Protein AF-A0A0F3RAW7-F1 (afdb_monomer)

Structure (mmCIF, N/CA/C/O backbone):
data_AF-A0A0F3RAW7-F1
#
_entry.id   AF-A0A0F3RAW7-F1
#
loop_
_atom_site.group_PDB
_atom_site.id
_atom_site.type_symbol
_atom_site.label_atom_id
_atom_site.label_alt_id
_atom_site.label_comp_id
_atom_site.label_asym_id
_atom_site.label_entity_id
_atom_site.label_seq_id
_atom_site.pdbx_PDB_ins_code
_atom_site.Cartn_x
_atom_site.Cartn_y
_atom_site.Cartn_z
_atom_site.occupancy
_atom_site.B_iso_or_equiv
_atom_site.auth_seq_id
_atom_site.auth_comp_id
_atom_site.auth_asym_id
_atom_site.auth_atom_id
_atom_site.pdbx_PDB_model_num
ATOM 1 N N . MET A 1 1 ? 14.524 5.520 11.673 1.00 58.25 1 MET A N 1
ATOM 2 C CA . MET A 1 1 ? 13.118 5.178 11.367 1.00 58.25 1 MET A CA 1
ATOM 3 C C . MET A 1 1 ? 12.977 3.674 11.545 1.00 58.25 1 MET A C 1
ATOM 5 O O . MET A 1 1 ? 13.842 2.967 11.049 1.00 58.25 1 MET A O 1
ATOM 9 N N . SER A 1 2 ? 12.006 3.192 12.323 1.00 85.00 2 SER A N 1
ATOM 10 C CA . SER A 1 2 ? 11.816 1.749 12.544 1.00 85.00 2 SER A CA 1
ATOM 11 C C . SER A 1 2 ? 10.731 1.242 11.601 1.00 85.00 2 SER A C 1
ATOM 13 O O . SER A 1 2 ? 9.631 1.791 11.597 1.00 85.00 2 SER A O 1
ATOM 15 N N . VAL A 1 3 ? 11.056 0.242 10.783 1.00 88.69 3 VAL A N 1
ATOM 16 C CA . VAL A 1 3 ? 10.094 -0.442 9.912 1.00 88.69 3 VAL A CA 1
ATOM 17 C C . VAL A 1 3 ? 9.619 -1.688 10.644 1.00 88.69 3 VAL A C 1
ATOM 19 O O . VAL A 1 3 ? 10.434 -2.483 11.109 1.00 88.69 3 VAL A O 1
ATOM 22 N N . GLN A 1 4 ? 8.303 -1.849 10.762 1.00 94.31 4 GLN A N 1
ATOM 23 C CA . GLN A 1 4 ? 7.693 -3.015 11.394 1.00 94.31 4 GLN A CA 1
ATOM 24 C C . GLN A 1 4 ? 6.925 -3.822 10.351 1.00 94.31 4 GLN A C 1
ATOM 26 O O . GLN A 1 4 ? 6.035 -3.293 9.690 1.00 94.31 4 GLN A O 1
ATOM 31 N N . ASN A 1 5 ? 7.234 -5.113 10.251 1.00 96.25 5 ASN A N 1
ATOM 32 C CA . ASN A 1 5 ? 6.414 -6.051 9.494 1.00 96.25 5 ASN A CA 1
ATOM 33 C C . ASN A 1 5 ? 5.206 -6.439 10.351 1.00 96.25 5 ASN A C 1
ATOM 35 O O . ASN A 1 5 ? 5.362 -6.927 11.472 1.00 96.25 5 ASN A O 1
ATOM 39 N N . ILE A 1 6 ? 4.004 -6.217 9.830 1.00 96.81 6 ILE A N 1
ATOM 40 C CA . ILE A 1 6 ? 2.739 -6.524 10.504 1.00 96.81 6 ILE A CA 1
ATOM 41 C C . ILE A 1 6 ? 1.829 -7.315 9.563 1.00 96.81 6 ILE A C 1
ATOM 43 O O . ILE A 1 6 ? 1.953 -7.219 8.344 1.00 96.81 6 ILE A O 1
ATOM 47 N N . CYS A 1 7 ? 0.916 -8.110 10.121 1.00 97.69 7 CYS A N 1
ATOM 48 C CA . CYS A 1 7 ? -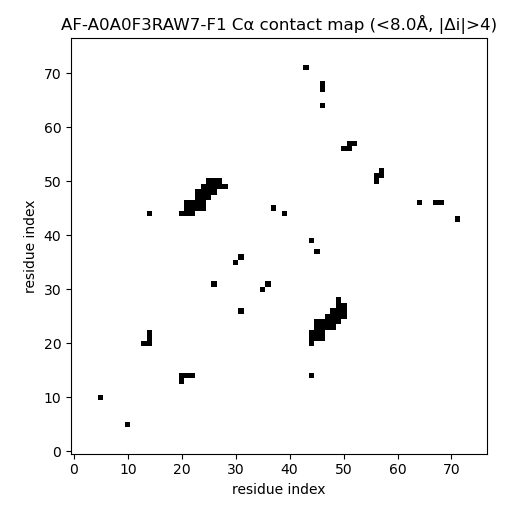0.095 -8.801 9.324 1.00 97.69 7 CYS A CA 1
ATOM 49 C C . CYS A 1 7 ? -1.156 -7.825 8.787 1.00 97.69 7 CYS A C 1
ATOM 51 O O . CYS A 1 7 ? -1.349 -6.730 9.323 1.00 97.69 7 CYS A O 1
ATOM 53 N N . SER A 1 8 ? -1.879 -8.253 7.749 1.00 95.81 8 SER A N 1
ATOM 54 C CA . SER A 1 8 ? -2.910 -7.447 7.084 1.00 95.81 8 SER A CA 1
ATOM 55 C C . SER A 1 8 ? -4.044 -7.026 8.018 1.00 95.81 8 SER A C 1
ATOM 57 O O . SER A 1 8 ? -4.496 -5.890 7.929 1.00 95.81 8 SER A O 1
ATOM 59 N N . THR A 1 9 ? -4.466 -7.891 8.946 1.00 97.12 9 THR A N 1
ATOM 60 C CA . THR A 1 9 ? -5.516 -7.565 9.925 1.00 97.12 9 THR A CA 1
ATOM 61 C C . THR A 1 9 ? -5.089 -6.422 10.840 1.00 97.12 9 THR A C 1
ATOM 63 O O . THR A 1 9 ? -5.794 -5.428 10.946 1.00 97.12 9 THR A O 1
ATOM 66 N N . LYS A 1 10 ? -3.874 -6.485 11.396 1.00 97.25 10 LYS A N 1
ATOM 67 C CA . LYS A 1 10 ? -3.324 -5.405 12.225 1.00 97.25 10 LYS A CA 1
ATOM 68 C C . LYS A 1 10 ? -3.136 -4.103 11.438 1.00 97.25 10 LYS A C 1
ATOM 70 O O . LYS A 1 10 ? -3.364 -3.026 11.980 1.00 97.25 10 LYS A O 1
ATOM 75 N N . ALA A 1 11 ? -2.704 -4.186 10.178 1.00 96.19 11 ALA A N 1
ATOM 76 C CA . ALA A 1 11 ? -2.577 -3.011 9.316 1.00 96.19 11 ALA A CA 1
ATOM 77 C C . ALA A 1 11 ? -3.942 -2.357 9.045 1.00 96.19 11 ALA A C 1
ATOM 79 O O . ALA A 1 11 ? -4.055 -1.135 9.106 1.00 96.19 11 ALA A O 1
ATOM 80 N N . TYR A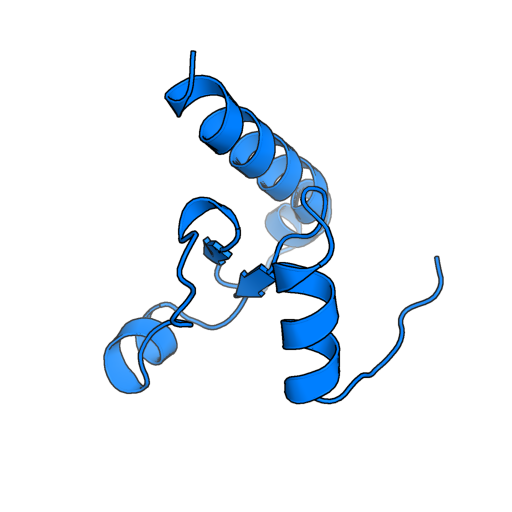 1 12 ? -4.971 -3.172 8.794 1.00 95.81 12 TYR A N 1
ATOM 81 C CA . TYR A 1 12 ? -6.344 -2.713 8.609 1.00 95.81 12 TYR A CA 1
ATOM 82 C C . TYR A 1 12 ? -6.882 -2.027 9.868 1.00 95.81 12 TYR A C 1
ATOM 84 O O . TYR A 1 12 ? -7.375 -0.906 9.767 1.00 95.81 12 TYR A O 1
ATOM 92 N N . ASP A 1 13 ? -6.700 -2.633 11.045 1.00 95.69 13 ASP A N 1
ATOM 93 C CA . ASP A 1 13 ? -7.131 -2.059 12.326 1.00 95.69 13 ASP A CA 1
ATOM 94 C C . ASP A 1 13 ? -6.523 -0.666 12.555 1.00 95.69 13 ASP A C 1
ATOM 96 O O . ASP A 1 13 ? -7.239 0.281 12.874 1.00 95.69 13 ASP A O 1
ATOM 100 N N . ILE A 1 14 ? -5.214 -0.514 12.310 1.00 95.19 14 ILE A N 1
ATOM 101 C CA . ILE A 1 14 ? -4.520 0.782 12.400 1.00 95.19 14 ILE A CA 1
ATOM 102 C C . ILE A 1 14 ? -5.122 1.798 11.423 1.00 95.19 14 ILE A C 1
ATOM 104 O O . ILE A 1 14 ? -5.297 2.965 11.773 1.00 95.19 14 ILE A O 1
ATOM 108 N N . LEU A 1 15 ? -5.421 1.370 10.197 1.00 94.56 15 LEU A N 1
ATOM 109 C CA . LEU A 1 15 ? -5.917 2.241 9.136 1.00 94.56 15 LEU A CA 1
ATOM 110 C C . LEU A 1 15 ? -7.328 2.774 9.422 1.00 94.56 15 LEU A C 1
ATOM 112 O O . LEU A 1 15 ? -7.620 3.938 9.131 1.00 94.56 15 LEU A O 1
ATOM 116 N N . ILE A 1 16 ? -8.198 1.946 10.007 1.00 93.88 16 ILE A N 1
ATOM 117 C CA . ILE A 1 16 ? -9.560 2.358 10.371 1.00 93.88 16 ILE A CA 1
ATOM 118 C C . ILE A 1 16 ? -9.604 3.142 11.687 1.00 93.88 16 ILE A C 1
ATOM 120 O O . ILE A 1 16 ? -10.463 4.006 11.832 1.00 93.88 16 ILE A O 1
ATOM 124 N N . SER A 1 17 ? -8.682 2.890 12.625 1.00 94.38 17 SER A N 1
ATOM 125 C CA . SER A 1 17 ? -8.679 3.544 13.941 1.00 94.38 17 SER A CA 1
ATOM 126 C C . SER A 1 17 ? -7.905 4.866 13.984 1.00 94.38 17 SER A C 1
ATOM 128 O O . SER A 1 17 ? -7.960 5.568 14.992 1.00 94.38 17 SER A O 1
ATOM 130 N N . ASN A 1 18 ? -7.119 5.181 12.951 1.00 93.44 18 ASN A N 1
ATOM 131 C CA . ASN A 1 18 ? -6.281 6.377 12.892 1.00 93.44 18 ASN A CA 1
ATOM 132 C C . ASN A 1 18 ? -6.555 7.167 11.607 1.00 93.44 18 ASN A C 1
ATOM 134 O O . ASN A 1 18 ? -6.337 6.683 10.496 1.00 93.44 18 ASN A O 1
ATOM 138 N N . ASP A 1 19 ? -6.995 8.414 11.751 1.00 89.50 19 ASP A N 1
ATOM 139 C CA . ASP A 1 19 ? -7.283 9.290 10.611 1.00 89.50 19 ASP A CA 1
ATOM 140 C C . ASP A 1 19 ? -6.043 9.830 9.908 1.00 89.50 19 ASP A C 1
ATOM 142 O O . ASP A 1 19 ? -6.113 10.178 8.734 1.00 89.50 19 ASP A O 1
ATOM 146 N N . ASN A 1 20 ? -4.890 9.784 10.571 1.00 90.44 20 ASN A N 1
ATOM 147 C CA . ASN A 1 20 ? -3.605 10.153 9.985 1.00 90.44 20 ASN A CA 1
ATOM 148 C C . ASN A 1 20 ? -2.859 8.952 9.374 1.00 90.44 20 ASN A C 1
ATOM 150 O O . ASN A 1 20 ? -1.697 9.084 8.987 1.00 90.44 20 ASN A O 1
ATOM 154 N N . ALA A 1 21 ? -3.483 7.769 9.327 1.00 93.25 21 ALA A N 1
ATOM 155 C C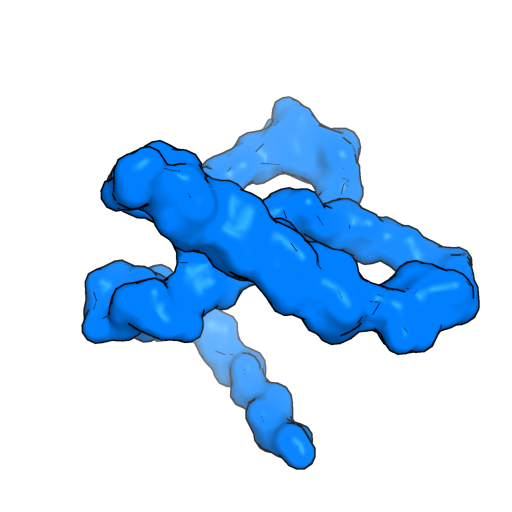A . ALA A 1 21 ? -2.914 6.588 8.688 1.00 93.25 21 ALA A CA 1
ATOM 156 C C . ALA A 1 21 ? -3.350 6.491 7.219 1.00 93.25 21 ALA A C 1
ATOM 158 O O . ALA A 1 21 ? -4.521 6.674 6.888 1.00 93.25 21 ALA A O 1
ATOM 159 N N . PHE A 1 22 ? -2.397 6.140 6.355 1.00 94.94 22 PHE A N 1
ATOM 160 C CA . PHE A 1 22 ? -2.606 5.947 4.921 1.00 94.94 22 PHE A CA 1
ATOM 161 C C . PHE A 1 22 ? -2.019 4.604 4.482 1.00 94.94 22 PHE A C 1
ATOM 163 O O . PHE A 1 22 ? -0.950 4.201 4.945 1.00 94.94 22 PHE A O 1
ATOM 170 N N . LEU A 1 23 ? -2.705 3.932 3.560 1.00 95.38 23 LEU A N 1
ATOM 171 C CA . LEU A 1 23 ? -2.216 2.750 2.862 1.00 95.38 23 LEU A CA 1
ATOM 172 C C . LEU A 1 23 ? -1.601 3.181 1.533 1.00 95.38 23 LEU A C 1
ATOM 174 O O . LEU A 1 23 ? -2.302 3.702 0.671 1.00 95.38 23 LEU A O 1
ATOM 178 N N . VAL A 1 24 ? -0.308 2.930 1.345 1.00 95.25 24 VAL A N 1
ATOM 179 C CA . VAL A 1 24 ? 0.354 3.124 0.051 1.00 95.25 24 VAL A CA 1
ATOM 180 C C . VAL A 1 24 ? 0.438 1.775 -0.656 1.00 95.25 24 VAL A C 1
ATOM 182 O O . VAL A 1 24 ? 1.203 0.905 -0.243 1.00 95.25 24 VAL A O 1
ATOM 185 N N . ASP A 1 25 ? -0.355 1.590 -1.707 1.00 95.50 25 ASP A N 1
ATOM 186 C CA . ASP A 1 25 ? -0.271 0.408 -2.563 1.00 95.50 25 ASP A CA 1
ATOM 187 C C . ASP A 1 25 ? 0.789 0.667 -3.639 1.00 95.50 25 ASP A C 1
ATOM 189 O O . ASP A 1 25 ? 0.606 1.519 -4.513 1.00 95.50 25 ASP A O 1
ATOM 193 N N . VAL A 1 26 ? 1.920 -0.034 -3.523 1.00 95.12 26 VAL A N 1
ATOM 194 C CA . VAL A 1 26 ? 3.084 0.119 -4.411 1.00 95.12 26 VAL A CA 1
ATOM 195 C C . VAL A 1 26 ? 3.177 -0.946 -5.501 1.00 95.12 26 VAL A C 1
ATOM 197 O O . VAL A 1 26 ? 4.164 -0.976 -6.240 1.00 95.12 26 VAL A O 1
ATOM 200 N N . ARG A 1 27 ? 2.165 -1.819 -5.608 1.00 96.00 27 ARG A N 1
ATOM 201 C CA . ARG A 1 27 ? 2.087 -2.833 -6.666 1.00 96.00 27 ARG A CA 1
ATOM 202 C C . ARG A 1 27 ? 2.020 -2.184 -8.047 1.00 96.00 27 ARG A C 1
ATOM 204 O O . ARG A 1 27 ? 1.732 -0.996 -8.193 1.00 96.00 27 ARG A O 1
ATOM 211 N N . THR A 1 28 ? 2.283 -2.987 -9.063 1.00 95.19 28 THR A N 1
ATOM 212 C CA . THR A 1 28 ? 2.166 -2.576 -10.461 1.00 95.19 28 THR A CA 1
ATOM 213 C C . THR A 1 28 ? 0.716 -2.284 -10.843 1.00 95.19 28 THR A C 1
ATOM 215 O O . THR A 1 28 ? -0.241 -2.771 -10.230 1.00 95.19 28 THR A O 1
ATOM 218 N N . ARG A 1 29 ? 0.537 -1.502 -11.911 1.00 94.31 29 ARG A N 1
ATOM 219 C CA . ARG A 1 29 ? -0.796 -1.227 -12.460 1.00 94.31 29 ARG A CA 1
ATOM 220 C C . ARG A 1 29 ? -1.474 -2.510 -12.940 1.00 94.31 29 ARG A C 1
ATOM 222 O O . ARG A 1 29 ? -2.687 -2.651 -12.790 1.00 94.31 29 ARG A O 1
ATOM 229 N N . GLU A 1 30 ? -0.696 -3.427 -13.496 1.00 95.94 30 GLU A N 1
ATOM 230 C CA . GLU A 1 30 ? -1.138 -4.735 -13.964 1.00 95.94 30 GLU A CA 1
ATOM 231 C C . GLU A 1 30 ? -1.720 -5.552 -12.804 1.00 95.94 30 GLU A C 1
ATOM 233 O O . GLU A 1 30 ? -2.828 -6.073 -12.916 1.00 95.94 30 GLU A O 1
ATOM 238 N N . GLU A 1 31 ? -1.046 -5.584 -11.651 1.00 97.62 31 GLU A N 1
ATOM 239 C CA . GLU A 1 31 ? -1.557 -6.254 -10.449 1.00 97.62 31 GLU A CA 1
ATOM 240 C C . GLU A 1 31 ? -2.850 -5.615 -9.929 1.00 97.62 31 GLU A C 1
ATOM 242 O O . GLU A 1 31 ? -3.769 -6.335 -9.534 1.00 97.62 31 GLU A O 1
ATOM 247 N N . TRP A 1 32 ? -2.973 -4.284 -9.954 1.00 96.75 32 TRP A N 1
ATOM 248 C CA . TRP A 1 32 ? -4.229 -3.617 -9.584 1.00 96.75 32 TRP A CA 1
ATOM 249 C C . TRP A 1 32 ? -5.386 -4.006 -10.504 1.00 96.75 32 TRP A C 1
ATOM 251 O O . TRP A 1 32 ? -6.513 -4.156 -10.036 1.00 96.75 32 TRP A O 1
ATOM 261 N N . GLN A 1 33 ? -5.119 -4.174 -11.799 1.00 96.44 33 GLN A N 1
ATOM 262 C CA . GLN A 1 33 ? -6.129 -4.559 -12.785 1.00 96.44 33 GLN A CA 1
ATOM 263 C C . GLN A 1 33 ? -6.501 -6.042 -12.697 1.00 96.44 33 GLN A C 1
ATOM 265 O O . GLN A 1 33 ? -7.667 -6.382 -12.879 1.00 96.44 33 GLN A O 1
ATOM 270 N N . GLN A 1 34 ? -5.528 -6.916 -12.431 1.00 97.69 34 GLN A N 1
ATOM 271 C CA . GLN A 1 34 ? -5.722 -8.369 -12.444 1.00 97.69 34 GLN A CA 1
ATOM 272 C C . GLN A 1 34 ? -6.194 -8.929 -11.099 1.00 97.69 34 GLN A C 1
ATOM 274 O O . GLN A 1 34 ? -7.041 -9.818 -11.072 1.00 97.69 34 GLN A O 1
ATOM 279 N N . VAL A 1 35 ? -5.654 -8.425 -9.987 1.00 97.06 35 VAL A N 1
ATOM 280 C CA . VAL A 1 35 ? -5.980 -8.894 -8.628 1.00 97.06 35 VAL A CA 1
ATOM 281 C C . VAL A 1 35 ? -7.060 -8.021 -7.991 1.00 97.06 35 VAL A C 1
ATOM 283 O O . VAL A 1 35 ? -7.881 -8.506 -7.216 1.00 97.06 35 VAL A O 1
ATOM 286 N N . GLY A 1 36 ? -7.063 -6.730 -8.320 1.00 95.81 36 GLY A N 1
ATOM 287 C CA . GLY A 1 36 ? -7.927 -5.727 -7.712 1.00 95.81 36 GLY A CA 1
ATOM 288 C C . GLY A 1 36 ? -7.177 -4.795 -6.763 1.00 95.81 36 GLY A C 1
ATOM 289 O O . GLY A 1 36 ? -5.977 -4.939 -6.502 1.00 95.81 36 GLY A O 1
ATOM 290 N N . ILE A 1 37 ? -7.913 -3.816 -6.243 1.00 95.62 37 ILE A N 1
ATOM 291 C CA . ILE A 1 37 ? -7.417 -2.780 -5.332 1.00 95.62 37 ILE A CA 1
ATOM 292 C C . ILE A 1 37 ? -7.981 -2.969 -3.916 1.00 95.62 37 ILE A C 1
ATOM 294 O O . ILE A 1 37 ? -9.059 -3.552 -3.775 1.00 95.62 37 ILE A O 1
ATOM 298 N N . PRO A 1 38 ? -7.298 -2.468 -2.867 1.00 94.56 38 PRO A N 1
ATOM 299 C CA . PRO A 1 38 ? -7.807 -2.527 -1.502 1.00 94.56 38 PRO A CA 1
ATOM 300 C C . PRO A 1 38 ? -9.196 -1.894 -1.390 1.00 94.56 38 PRO A C 1
ATOM 302 O O . PRO A 1 38 ? -9.436 -0.791 -1.889 1.00 94.56 38 PRO A O 1
ATOM 305 N N . HIS A 1 39 ? -10.109 -2.590 -0.719 1.00 91.50 39 HIS A N 1
ATOM 306 C CA . HIS A 1 39 ? -11.435 -2.074 -0.412 1.00 91.50 39 HIS A CA 1
ATOM 307 C C . HIS A 1 39 ? -11.443 -1.506 1.007 1.00 91.50 39 HIS A C 1
ATOM 309 O O . HIS A 1 39 ? -11.210 -2.244 1.960 1.00 91.50 39 HIS A O 1
ATOM 315 N N . LEU A 1 40 ? -11.707 -0.205 1.129 1.00 88.31 40 LEU A N 1
ATOM 316 C CA . LEU A 1 40 ? -11.888 0.510 2.391 1.00 88.31 40 LEU A CA 1
ATOM 317 C C . LEU A 1 40 ? -13.130 1.392 2.282 1.00 88.31 40 LEU A C 1
ATOM 319 O O . LEU A 1 40 ? -13.385 1.949 1.209 1.00 88.31 40 LEU A O 1
ATOM 323 N N . ASP A 1 41 ? -13.824 1.598 3.402 1.00 86.06 41 ASP A N 1
ATOM 324 C CA . ASP A 1 41 ? -14.963 2.521 3.476 1.00 86.06 41 ASP A CA 1
ATOM 325 C C . ASP A 1 41 ? -14.546 3.946 3.079 1.00 86.06 41 ASP A C 1
ATOM 327 O O . ASP A 1 41 ? -15.214 4.611 2.288 1.00 86.06 41 ASP A O 1
A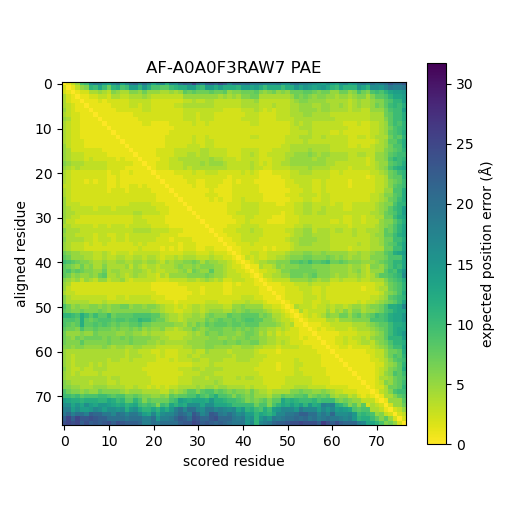TOM 331 N N . ASN A 1 42 ? -13.377 4.391 3.556 1.00 84.50 42 ASN A N 1
ATOM 332 C CA . ASN A 1 42 ? -12.762 5.647 3.140 1.00 84.50 42 ASN A CA 1
ATOM 333 C C . ASN A 1 42 ? -11.650 5.402 2.109 1.00 84.50 42 ASN A C 1
ATOM 335 O O . ASN A 1 42 ? -10.483 5.196 2.454 1.00 84.50 42 ASN A O 1
ATOM 339 N N . LYS A 1 43 ? -12.007 5.486 0.824 1.00 80.94 43 LYS A N 1
ATOM 340 C CA . LYS A 1 43 ? -11.059 5.316 -0.291 1.00 80.94 43 LYS A CA 1
ATOM 341 C C . LYS A 1 43 ? -9.938 6.362 -0.323 1.00 80.94 43 LYS A C 1
ATOM 343 O O . LYS A 1 43 ? -8.890 6.079 -0.894 1.00 80.94 43 LYS A O 1
ATOM 348 N N . ASN A 1 44 ? -10.110 7.522 0.317 1.00 83.19 44 ASN A N 1
ATOM 349 C CA . ASN A 1 44 ? -9.087 8.577 0.338 1.00 83.19 44 ASN A CA 1
ATOM 350 C C . ASN A 1 44 ? -7.873 8.207 1.201 1.00 83.19 44 ASN A C 1
ATOM 352 O O . ASN A 1 44 ? -6.828 8.841 1.088 1.00 83.19 44 ASN A O 1
ATOM 356 N N . LYS A 1 45 ? -7.984 7.156 2.026 1.00 91.00 45 LYS A N 1
ATOM 357 C CA . LYS A 1 45 ? -6.852 6.606 2.780 1.00 91.00 45 LYS A CA 1
ATOM 358 C C . LYS A 1 45 ? -5.949 5.696 1.935 1.00 91.00 45 LYS A C 1
ATOM 360 O O . LYS A 1 45 ? -4.917 5.266 2.443 1.00 91.00 45 LYS A O 1
ATOM 365 N N . VAL A 1 46 ? -6.297 5.397 0.674 1.00 94.44 46 VAL A N 1
ATOM 366 C CA . VAL A 1 46 ? -5.454 4.597 -0.233 1.00 94.44 46 VAL A CA 1
ATOM 367 C C . VAL A 1 46 ? -4.734 5.493 -1.234 1.00 94.44 46 VAL A C 1
ATOM 369 O O . VAL A 1 46 ? -5.352 6.222 -2.007 1.00 94.44 46 VAL A O 1
ATOM 372 N N . ILE A 1 47 ? -3.412 5.383 -1.261 1.00 94.62 47 ILE A N 1
ATOM 373 C CA . ILE A 1 47 ? -2.535 6.062 -2.206 1.00 94.62 47 ILE A CA 1
ATOM 374 C C . ILE A 1 47 ? -1.987 5.021 -3.175 1.00 94.62 47 ILE A C 1
ATOM 376 O O . ILE A 1 47 ? -1.195 4.159 -2.799 1.00 94.62 47 ILE A O 1
ATOM 380 N N . PHE A 1 48 ? -2.386 5.127 -4.438 1.00 9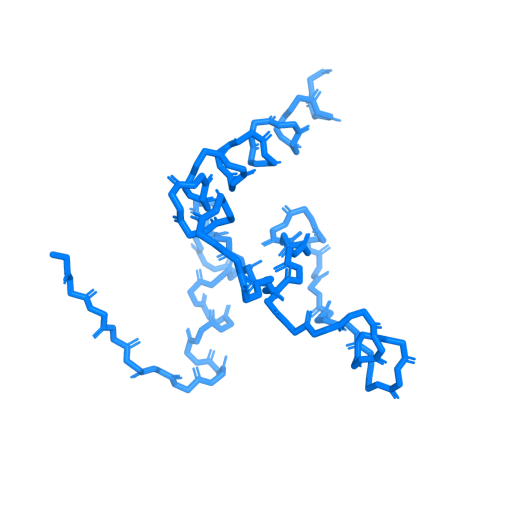4.06 48 PHE A N 1
ATOM 381 C CA . PHE A 1 48 ? -1.854 4.296 -5.514 1.00 94.06 48 PHE A CA 1
ATOM 382 C C . PHE A 1 48 ? -0.579 4.931 -6.075 1.00 94.06 48 PHE A C 1
ATOM 384 O O . PHE A 1 48 ? -0.618 6.020 -6.668 1.00 94.06 48 PHE A O 1
ATOM 391 N N . LEU A 1 49 ? 0.556 4.259 -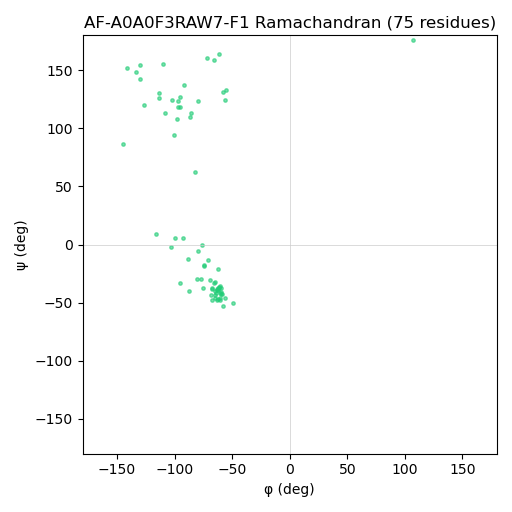5.871 1.00 94.06 49 LEU A N 1
ATOM 392 C CA . LEU A 1 49 ? 1.863 4.695 -6.356 1.00 94.06 49 LEU A CA 1
ATOM 393 C C . LEU A 1 49 ? 2.712 3.483 -6.749 1.00 94.06 49 LEU A C 1
ATOM 395 O O . LEU A 1 49 ? 3.504 2.996 -5.952 1.00 94.06 49 LEU A O 1
ATOM 399 N N . SER A 1 50 ? 2.559 3.023 -7.992 1.00 94.25 50 SER A N 1
ATOM 400 C CA . SER A 1 50 ? 3.313 1.881 -8.519 1.00 94.25 50 SER A CA 1
ATOM 401 C C . SER A 1 50 ? 4.810 2.131 -8.400 1.00 94.25 50 SER A C 1
ATOM 403 O O . SER A 1 50 ? 5.313 3.112 -8.956 1.00 94.25 50 SER A O 1
ATOM 405 N N . TRP A 1 51 ? 5.514 1.215 -7.734 1.00 91.62 51 TRP A N 1
ATOM 406 C CA . TRP A 1 51 ? 6.961 1.295 -7.567 1.00 91.62 51 TRP A CA 1
ATOM 407 C C . TRP A 1 51 ? 7.661 1.342 -8.928 1.00 91.62 51 TRP A C 1
ATOM 409 O O . TRP A 1 51 ? 7.358 0.535 -9.809 1.00 91.62 51 TRP A O 1
ATOM 419 N N . GLN A 1 52 ? 8.587 2.285 -9.103 1.00 88.88 52 GLN A N 1
ATOM 420 C CA . GLN A 1 52 ? 9.421 2.388 -10.299 1.00 88.88 52 GLN A CA 1
ATOM 421 C C . GLN A 1 52 ? 10.871 2.091 -9.917 1.00 88.88 52 GLN A C 1
ATOM 423 O O . GLN A 1 52 ? 11.399 2.678 -8.977 1.00 88.88 52 GLN A O 1
ATOM 428 N N . LEU A 1 53 ? 11.534 1.202 -10.660 1.00 84.62 53 LEU A N 1
ATOM 429 C CA . LEU A 1 53 ? 12.953 0.879 -10.464 1.00 84.62 53 LEU A CA 1
ATOM 430 C C . LEU A 1 53 ? 13.840 1.924 -11.152 1.00 84.62 53 LEU A C 1
ATOM 432 O O . LEU A 1 53 ? 14.549 1.629 -12.114 1.00 84.62 53 LEU A O 1
ATOM 436 N N . ASN A 1 54 ? 13.751 3.173 -10.701 1.00 90.06 54 ASN A N 1
ATOM 437 C CA . ASN A 1 54 ? 14.623 4.245 -11.157 1.00 90.06 54 ASN A CA 1
ATOM 438 C C . ASN A 1 54 ? 15.006 5.169 -9.993 1.00 90.06 54 ASN A C 1
ATOM 440 O O . ASN A 1 54 ? 14.267 5.325 -9.023 1.00 90.06 54 ASN A O 1
ATOM 444 N N . LYS A 1 55 ? 16.186 5.783 -10.113 1.00 86.00 55 LYS A N 1
ATOM 445 C CA . LYS A 1 55 ? 16.766 6.620 -9.059 1.00 86.00 55 LYS A CA 1
ATOM 446 C C . LYS A 1 55 ? 15.907 7.846 -8.731 1.00 86.00 55 LYS A C 1
ATOM 448 O O . LYS A 1 55 ? 15.781 8.213 -7.572 1.00 86.00 55 LYS A O 1
ATOM 453 N N . ASP A 1 56 ? 15.291 8.445 -9.747 1.00 88.25 56 ASP A N 1
ATOM 454 C CA . ASP A 1 56 ? 14.432 9.620 -9.584 1.00 88.25 56 ASP A CA 1
ATOM 455 C C . ASP A 1 56 ? 13.210 9.323 -8.699 1.00 88.25 56 ASP A C 1
ATOM 457 O O . ASP A 1 56 ? 12.839 10.117 -7.839 1.00 88.25 56 ASP A O 1
ATOM 461 N N . PHE A 1 57 ? 12.613 8.142 -8.849 1.00 89.69 57 PHE A N 1
ATOM 462 C CA . PHE A 1 57 ? 11.490 7.700 -8.035 1.00 89.69 57 PHE A CA 1
ATOM 463 C C . PHE A 1 57 ? 11.901 7.446 -6.584 1.00 89.69 57 PHE A C 1
ATOM 465 O O . PHE A 1 57 ? 11.184 7.860 -5.675 1.00 89.69 57 PHE A O 1
ATOM 472 N N . GLU A 1 58 ? 13.046 6.799 -6.357 1.00 87.19 58 GLU A N 1
ATOM 473 C CA . GLU A 1 58 ? 13.576 6.566 -5.007 1.00 87.19 58 GLU A CA 1
ATOM 474 C C . GLU A 1 58 ? 13.847 7.886 -4.276 1.00 87.19 58 GLU A C 1
ATOM 476 O O . GLU A 1 58 ? 13.386 8.071 -3.146 1.00 87.19 58 GLU A O 1
ATOM 481 N N . ASP A 1 59 ? 14.519 8.824 -4.951 1.00 91.88 59 ASP A N 1
ATOM 482 C CA . ASP A 1 59 ? 14.877 10.130 -4.394 1.00 91.88 59 ASP A CA 1
ATOM 483 C C . ASP A 1 59 ? 13.624 10.982 -4.086 1.00 91.88 59 ASP A C 1
ATOM 485 O O . ASP A 1 59 ? 13.597 11.723 -3.098 1.00 91.88 59 ASP A O 1
ATOM 489 N N . ASN A 1 60 ? 12.551 10.839 -4.876 1.00 92.69 60 ASN A N 1
ATOM 490 C CA . ASN A 1 60 ? 11.337 11.656 -4.758 1.00 92.69 60 ASN A CA 1
ATOM 491 C C . ASN A 1 60 ? 10.141 10.966 -4.078 1.00 92.69 60 ASN A C 1
ATOM 493 O O . ASN A 1 60 ? 9.112 11.618 -3.871 1.00 92.69 60 ASN A O 1
ATOM 497 N N . PHE A 1 61 ? 10.241 9.689 -3.687 1.00 90.25 61 PHE A N 1
ATOM 498 C CA . PHE A 1 61 ? 9.116 8.893 -3.169 1.00 90.25 61 PHE A CA 1
ATOM 499 C C . PHE A 1 61 ? 8.331 9.620 -2.068 1.00 90.25 61 PHE A C 1
ATOM 501 O O . PHE A 1 61 ? 7.109 9.763 -2.141 1.00 90.25 61 PHE A O 1
ATOM 508 N N . LEU 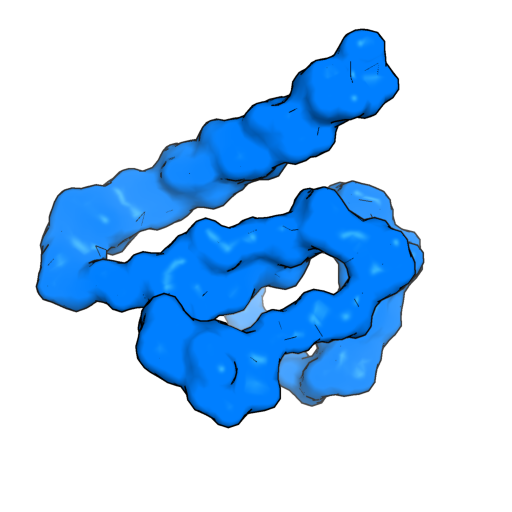A 1 62 ? 9.036 10.147 -1.062 1.00 91.19 62 LEU A N 1
ATOM 509 C CA . LEU A 1 62 ? 8.404 10.843 0.060 1.00 91.19 62 LEU A CA 1
ATOM 510 C C . LEU A 1 62 ? 7.718 12.150 -0.356 1.00 91.19 62 LEU A C 1
ATOM 512 O O . LEU A 1 62 ? 6.703 12.501 0.244 1.00 91.19 62 LEU A O 1
ATOM 516 N N . SER A 1 63 ? 8.247 12.867 -1.352 1.00 94.06 63 SER A N 1
ATOM 517 C CA . SER A 1 63 ? 7.602 14.080 -1.871 1.00 94.06 63 SER A CA 1
ATOM 518 C C . SER A 1 63 ? 6.297 13.726 -2.576 1.00 94.06 63 SER A C 1
ATOM 520 O O . SER A 1 63 ? 5.253 14.281 -2.245 1.00 94.06 63 SER A O 1
ATOM 522 N N . ILE A 1 64 ? 6.328 12.715 -3.450 1.00 92.56 64 ILE A N 1
ATOM 523 C CA . ILE A 1 64 ? 5.154 12.265 -4.210 1.00 92.56 64 ILE A CA 1
ATOM 524 C C . ILE A 1 64 ? 4.027 11.816 -3.268 1.00 92.56 64 ILE A C 1
ATOM 526 O O . ILE A 1 64 ? 2.856 12.124 -3.502 1.00 92.56 64 ILE A O 1
ATOM 530 N N . ILE A 1 65 ? 4.362 11.104 -2.187 1.00 92.50 65 ILE A N 1
ATOM 531 C CA . ILE A 1 65 ? 3.380 10.695 -1.174 1.00 92.50 65 ILE A CA 1
ATOM 532 C C . ILE A 1 65 ? 2.783 11.907 -0.452 1.00 92.50 65 ILE A C 1
ATOM 534 O O . ILE A 1 65 ? 1.562 11.979 -0.312 1.00 92.50 65 ILE A O 1
ATOM 538 N N . LYS A 1 66 ? 3.607 12.872 -0.026 1.00 92.12 66 LYS A N 1
ATOM 539 C CA . LYS A 1 66 ? 3.127 14.090 0.650 1.00 92.12 66 LYS A CA 1
ATOM 540 C C . LYS A 1 66 ? 2.183 14.902 -0.234 1.00 92.12 66 LYS A C 1
ATOM 542 O O . LYS A 1 66 ? 1.139 15.331 0.250 1.00 92.12 66 LYS A O 1
ATOM 547 N N . ASP A 1 67 ? 2.500 15.040 -1.518 1.00 92.44 67 ASP A N 1
ATOM 548 C CA . ASP A 1 67 ? 1.660 15.772 -2.469 1.00 92.44 67 ASP A CA 1
ATOM 549 C C . ASP A 1 67 ? 0.300 15.084 -2.663 1.00 92.44 67 ASP A C 1
ATOM 551 O O . ASP A 1 67 ? -0.742 15.742 -2.680 1.00 92.44 67 ASP A O 1
ATOM 555 N N . LYS A 1 68 ? 0.279 13.744 -2.727 1.00 89.69 68 LYS A N 1
ATOM 556 C CA . LYS A 1 68 ? -0.964 12.957 -2.826 1.00 89.69 68 LYS A CA 1
ATOM 557 C C . LYS A 1 68 ? -1.818 13.033 -1.555 1.00 89.69 68 LYS A C 1
ATOM 559 O O . LYS A 1 68 ? -3.044 13.109 -1.658 1.00 89.69 68 LYS A O 1
ATOM 564 N N . ILE A 1 69 ? -1.195 13.054 -0.373 1.00 89.50 69 ILE A N 1
ATOM 565 C CA . ILE A 1 69 ? -1.896 13.287 0.904 1.00 89.50 69 ILE A CA 1
ATOM 566 C C . ILE A 1 69 ? -2.474 14.710 0.945 1.00 89.50 69 ILE A C 1
ATOM 568 O O . ILE A 1 69 ? -3.622 14.908 1.328 1.00 89.50 69 ILE A O 1
ATOM 572 N N . GLY A 1 70 ? -1.712 15.714 0.502 1.00 85.94 70 GLY A N 1
ATOM 573 C CA . GLY A 1 70 ? -2.202 17.089 0.402 1.00 85.94 70 GLY A CA 1
ATOM 574 C C . GLY A 1 70 ? -3.431 17.185 -0.503 1.00 85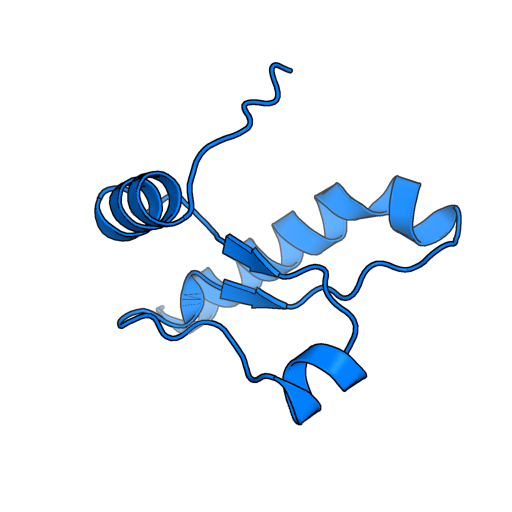.94 70 GLY A C 1
ATOM 575 O O . GLY A 1 70 ? -4.477 17.668 -0.076 1.00 85.94 70 GLY A O 1
ATOM 576 N N . ALA A 1 71 ? -3.338 16.657 -1.725 1.00 78.62 71 ALA A N 1
ATOM 577 C CA . ALA A 1 71 ? -4.420 16.691 -2.709 1.00 78.62 71 ALA A CA 1
ATOM 578 C C . ALA A 1 71 ? -5.705 15.983 -2.240 1.00 78.62 71 ALA A C 1
ATOM 580 O O . ALA A 1 71 ? -6.802 16.447 -2.546 1.00 78.62 71 ALA A O 1
ATOM 581 N N . THR A 1 72 ? -5.589 14.888 -1.480 1.00 69.69 72 THR A N 1
ATOM 582 C CA . THR A 1 72 ? -6.756 14.179 -0.921 1.00 69.69 72 THR A CA 1
ATOM 583 C C . THR A 1 72 ? -7.472 14.985 0.162 1.00 69.69 72 THR A C 1
ATOM 585 O O . THR A 1 72 ? -8.695 14.902 0.251 1.00 69.69 72 THR A O 1
ATOM 588 N N . ASN A 1 73 ? -6.758 15.825 0.916 1.00 63.12 73 ASN A N 1
ATOM 589 C CA . ASN A 1 73 ? -7.349 16.687 1.943 1.00 63.12 73 ASN A CA 1
ATOM 590 C C . ASN A 1 73 ? -8.058 17.929 1.365 1.00 63.12 73 ASN A C 1
ATOM 592 O O . ASN A 1 73 ? -9.031 18.398 1.949 1.00 63.12 73 ASN A O 1
ATOM 596 N N . PHE A 1 74 ? -7.619 18.453 0.213 1.00 58.16 74 PHE A N 1
ATOM 597 C CA . PHE A 1 74 ? -8.245 19.628 -0.422 1.00 58.16 74 PHE A CA 1
ATOM 598 C C . PHE A 1 74 ? -9.593 19.339 -1.096 1.00 58.16 74 PHE A C 1
ATOM 600 O O . PHE A 1 74 ? -10.348 20.271 -1.341 1.00 58.16 74 PHE A O 1
ATOM 607 N N . LEU A 1 75 ? -9.927 18.075 -1.373 1.00 51.56 75 LEU A N 1
ATOM 608 C CA . LEU A 1 75 ? -11.228 17.693 -1.942 1.00 51.56 75 LEU A CA 1
ATOM 609 C C . LEU A 1 75 ? -12.381 17.709 -0.913 1.00 51.56 75 LEU A C 1
ATOM 611 O O . LEU A 1 75 ? -13.514 17.406 -1.281 1.00 51.56 75 LEU A O 1
ATOM 615 N N . HIS A 1 76 ? -12.103 18.039 0.355 1.00 47.47 76 HIS A N 1
ATOM 616 C CA . HIS A 1 76 ? -13.069 18.051 1.468 1.00 47.47 76 HIS A CA 1
ATOM 617 C C . HIS A 1 76 ? -13.320 19.442 2.082 1.00 47.47 76 HIS A C 1
ATOM 619 O O . HIS A 1 76 ? -13.992 19.517 3.109 1.00 47.47 76 HIS A O 1
ATOM 625 N N . ASN A 1 77 ? -12.817 20.522 1.466 1.00 42.38 77 ASN A N 1
ATOM 626 C CA . ASN A 1 77 ? -13.113 21.912 1.851 1.00 42.38 77 ASN A CA 1
ATOM 627 C C . ASN A 1 77 ? -13.959 22.626 0.795 1.00 42.38 77 ASN A C 1
ATOM 629 O O . ASN A 1 77 ? -13.617 22.508 -0.403 1.00 42.38 77 ASN A O 1
#

Radius of gyration: 13.47 Å; Cα contacts (8 Å, |Δi|>4): 45; chains: 1; bounding box: 32×31×28 Å

Sequence (77 aa):
MSVQNICSTKAYDILISNDNAFLVDVRTREEWQQVGIPHLDNKNKVIFLSWQLNKDFEDNFLSIIKDKIGATNFLHN

Foldseek 3Di:
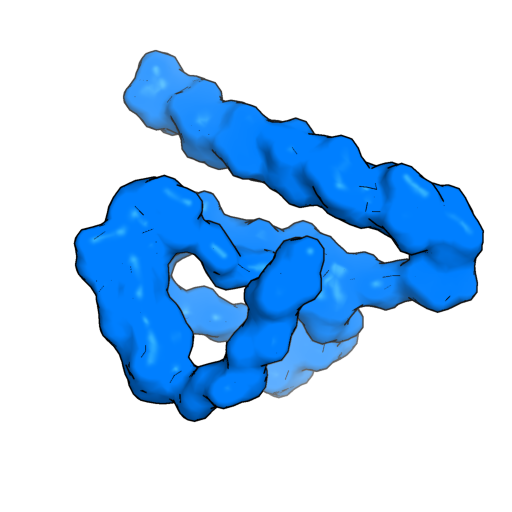DDDDDDDPVVLVVCLVVDPPAAAEDQDDPVCCVPVHDDDDPDPLSYHYHHDDPDPVCVVCVVVVVVVSNVVSVVVPD

Solvent-accessible surface area (backbone atoms only — not comparable to full-atom values): 4966 Å² total; per-residue (Å²): 137,88,85,78,93,72,57,70,67,61,52,47,52,49,45,77,75,29,92,90,39,70,48,73,47,46,58,50,71,66,50,39,72,74,78,50,71,93,86,56,98,62,59,79,39,56,43,84,50,54,71,60,102,44,70,68,48,66,77,38,45,69,58,57,51,51,53,53,55,52,57,56,58,59,78,77,112

Mean predicted aligned error: 4.72 Å

Secondary structure (DSSP, 8-state):
-------HHHHHHHHHH-TT--EEE-S-HHHHHHT-----SSGGGEEE-----SHHHHHHHHHHHHHHHHHHHHTT-

pLDDT: mean 89.06, std 11.57, range [42.38, 97.69]